Protein AF-A0A831WG70-F1 (afdb_monomer)

Radius of gyration: 24.74 Å; Cα contacts (8 Å, |Δi|>4): 150; chains: 1; bounding box: 64×61×42 Å

pLDDT: mean 85.69, std 18.26, range [44.06, 98.94]

Nearest PDB structures (foldseek):
  8r4l-assembly1_A  TM=9.738E-01  e=6.341E-07  Methylosinus trichosporium OB3b
  5fje-assembly1_A  TM=9.722E-01  e=8.544E-07  Methylosinus trichosporium OB3b
  3lmf-assembly1_A  TM=8.803E-01  e=3.988E-03  Nitrosospira multiformis ATCC 25196
  4zsv-assembly1_A  TM=7.045E-01  e=4.865E-03  Aquifex aeolicus VF5
  4zsz-assembly1_A  TM=6.888E-01  e=3.060E-02  Aquifex aeolicus VF5

Organism: NCBI:txid1076588

Structure (mmCIF, N/CA/C/O backbone):
data_AF-A0A831WG70-F1
#
_entry.id   AF-A0A831WG70-F1
#
loop_
_atom_site.group_PDB
_atom_site.id
_atom_site.type_symbol
_atom_site.label_atom_id
_atom_site.label_alt_id
_atom_site.label_comp_id
_atom_site.label_asym_id
_atom_site.label_entity_id
_atom_site.label_seq_id
_atom_site.pdbx_PDB_ins_code
_atom_site.Cartn_x
_atom_site.Cartn_y
_atom_site.Cartn_z
_atom_site.occupancy
_atom_site.B_iso_or_equiv
_atom_site.auth_seq_id
_atom_site.auth_comp_id
_atom_site.auth_asym_id
_atom_site.auth_atom_id
_atom_site.pdbx_PDB_model_num
ATOM 1 N N . MET A 1 1 ? 23.746 -32.486 16.665 1.00 57.19 1 MET A N 1
ATOM 2 C CA . MET A 1 1 ? 24.907 -31.574 16.756 1.00 57.19 1 MET A CA 1
ATOM 3 C C . MET A 1 1 ? 25.772 -32.032 17.914 1.00 57.19 1 MET A C 1
ATOM 5 O O . MET A 1 1 ? 25.224 -32.317 18.974 1.00 57.19 1 MET A O 1
ATOM 9 N N . SER A 1 2 ? 27.073 -32.225 17.688 1.00 60.16 2 SER A N 1
ATOM 10 C CA . SER A 1 2 ? 27.990 -32.707 18.724 1.00 60.16 2 SER A CA 1
ATOM 11 C C . SER A 1 2 ? 28.321 -31.574 19.697 1.00 60.16 2 SER A C 1
ATOM 13 O O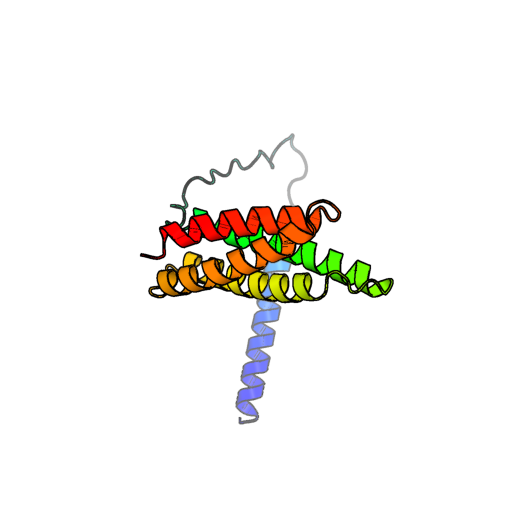 . SER A 1 2 ? 28.354 -30.411 19.301 1.00 60.16 2 SER A O 1
ATOM 15 N N . LYS A 1 3 ? 28.617 -31.892 20.966 1.00 66.00 3 LYS A N 1
ATOM 16 C CA . LYS A 1 3 ? 29.059 -30.902 21.975 1.00 66.00 3 LYS A CA 1
ATOM 17 C C . LYS A 1 3 ? 30.254 -30.063 21.492 1.00 66.00 3 LYS A C 1
ATOM 19 O O . LYS A 1 3 ? 30.408 -28.918 21.904 1.00 66.00 3 LYS A O 1
ATOM 24 N N . ASN A 1 4 ? 31.061 -30.626 20.592 1.00 68.12 4 ASN A N 1
ATOM 25 C CA . ASN A 1 4 ? 32.212 -29.964 19.985 1.00 68.12 4 ASN A CA 1
ATOM 26 C C . ASN A 1 4 ? 31.810 -28.839 19.009 1.00 68.12 4 ASN A C 1
ATOM 28 O O . ASN A 1 4 ? 32.470 -27.805 18.954 1.00 68.12 4 ASN A O 1
ATOM 32 N N . ASP A 1 5 ? 30.694 -29.008 18.295 1.00 65.56 5 ASP A N 1
ATOM 33 C CA . ASP A 1 5 ? 30.205 -28.041 17.303 1.00 65.56 5 ASP A CA 1
ATOM 34 C C . ASP A 1 5 ? 29.606 -26.804 17.986 1.00 65.56 5 ASP A C 1
ATOM 36 O O . ASP A 1 5 ? 29.761 -25.680 17.514 1.00 65.56 5 ASP A O 1
ATOM 40 N N . GLN A 1 6 ? 28.964 -27.003 19.141 1.00 67.12 6 GLN A N 1
ATOM 41 C CA . GLN A 1 6 ? 28.372 -25.923 19.930 1.00 67.12 6 GLN A CA 1
ATOM 42 C C . GLN A 1 6 ? 29.447 -25.030 20.563 1.00 67.12 6 GLN A C 1
ATOM 44 O O . GLN A 1 6 ? 29.367 -23.809 20.478 1.00 67.12 6 GLN A O 1
ATOM 49 N N . SER A 1 7 ? 30.518 -25.637 21.086 1.00 72.81 7 SER A N 1
ATOM 50 C CA . SER A 1 7 ? 31.655 -24.893 21.637 1.00 72.81 7 SER A CA 1
ATOM 51 C C . SER A 1 7 ? 32.375 -24.046 20.582 1.00 72.81 7 SER A C 1
ATOM 53 O O . SER A 1 7 ? 32.846 -22.953 20.898 1.00 72.81 7 SER A O 1
ATOM 55 N N . ALA A 1 8 ? 32.456 -24.522 19.335 1.00 69.19 8 ALA A N 1
ATOM 56 C CA . ALA A 1 8 ? 33.042 -23.766 18.231 1.00 69.19 8 ALA A CA 1
ATOM 57 C C . ALA A 1 8 ? 32.157 -22.578 17.808 1.00 69.19 8 ALA A C 1
ATOM 59 O O . ALA A 1 8 ? 32.669 -21.496 17.505 1.00 69.19 8 ALA A O 1
ATOM 60 N N . LEU A 1 9 ? 30.833 -22.757 17.832 1.00 68.94 9 LEU A N 1
ATOM 61 C CA . LEU A 1 9 ? 29.873 -21.701 17.517 1.00 68.94 9 LEU A CA 1
ATOM 62 C C . LEU A 1 9 ? 29.891 -20.592 18.578 1.00 68.94 9 LEU A C 1
ATOM 64 O O . LEU A 1 9 ? 29.985 -19.414 18.233 1.00 68.94 9 LEU A O 1
ATOM 68 N N . ASP A 1 10 ? 29.902 -20.966 19.859 1.00 74.50 10 ASP A N 1
ATOM 69 C CA . ASP A 1 10 ? 29.954 -20.025 20.983 1.00 74.50 10 ASP A CA 1
ATOM 70 C C . ASP A 1 10 ? 31.262 -19.217 20.982 1.00 74.50 10 ASP A C 1
ATOM 72 O O . ASP A 1 10 ? 31.251 -18.001 21.193 1.00 74.50 10 ASP A O 1
ATOM 76 N N . ALA A 1 11 ? 32.390 -19.858 20.650 1.00 73.44 11 ALA A N 1
ATOM 77 C CA . ALA A 1 11 ? 33.676 -19.181 20.491 1.00 73.44 11 ALA A CA 1
ATOM 78 C C . ALA A 1 11 ? 33.673 -18.186 19.314 1.00 73.44 11 ALA A C 1
ATOM 80 O O . ALA A 1 11 ? 34.232 -17.090 19.417 1.00 73.44 11 ALA A O 1
ATOM 81 N N . SER A 1 12 ? 33.018 -18.533 18.201 1.00 71.50 12 SER A N 1
ATOM 82 C CA . SER A 1 12 ? 32.884 -17.653 17.034 1.00 71.50 12 SER A CA 1
ATOM 83 C C . SER A 1 12 ? 31.993 -16.437 17.326 1.00 71.50 12 SER A C 1
ATOM 85 O O . SER A 1 12 ? 32.361 -15.303 17.014 1.00 71.50 12 SER A O 1
ATOM 87 N N . LEU A 1 13 ? 30.865 -16.641 18.016 1.00 70.19 13 LEU A N 1
ATOM 88 C CA . LEU A 1 13 ? 29.950 -15.573 18.435 1.00 70.19 13 LEU A CA 1
ATOM 89 C C . LEU A 1 13 ? 30.594 -14.629 19.461 1.00 70.19 13 LEU A C 1
ATOM 91 O O . LEU A 1 13 ? 30.460 -13.406 19.350 1.00 70.19 13 LEU A O 1
ATOM 95 N N . ALA A 1 14 ? 31.353 -15.176 20.414 1.00 73.56 14 ALA A N 1
ATOM 96 C CA . ALA A 1 14 ? 32.126 -14.385 21.365 1.00 73.56 14 ALA A CA 1
ATOM 97 C C . ALA A 1 14 ? 33.183 -13.531 20.649 1.00 73.56 14 ALA A C 1
ATOM 99 O O . ALA A 1 14 ? 33.286 -12.333 20.919 1.00 73.56 14 ALA A O 1
ATOM 100 N N . ASN A 1 15 ? 33.910 -14.103 19.682 1.00 73.06 15 ASN A N 1
ATOM 101 C CA . ASN A 1 15 ? 34.892 -13.373 18.879 1.00 73.06 15 ASN A CA 1
ATOM 102 C C . ASN A 1 15 ? 34.254 -12.265 18.032 1.00 73.06 15 ASN A C 1
ATOM 104 O O . ASN A 1 15 ? 34.795 -11.160 17.973 1.00 73.06 15 ASN A O 1
ATOM 108 N N . LEU A 1 16 ? 33.083 -12.509 17.434 1.00 70.44 16 LEU A N 1
ATOM 109 C CA . LEU A 1 16 ? 32.342 -11.483 16.696 1.00 70.44 16 LEU A CA 1
ATOM 110 C C . LEU A 1 16 ? 31.925 -10.318 17.607 1.00 70.44 16 LEU A C 1
ATOM 112 O O . LEU A 1 16 ? 32.074 -9.154 17.232 1.00 70.44 16 LEU A O 1
ATOM 116 N N . SER A 1 17 ? 31.437 -10.624 18.812 1.00 70.38 17 SER A N 1
ATOM 117 C CA . SER A 1 17 ? 31.039 -9.634 19.820 1.00 70.38 17 SER A CA 1
ATOM 118 C C . SER A 1 17 ? 32.234 -8.817 20.328 1.00 70.38 17 SER A C 1
ATOM 120 O O . SER A 1 17 ? 32.188 -7.586 20.350 1.00 70.38 17 SER A O 1
ATOM 122 N N . LEU A 1 18 ? 33.349 -9.483 20.645 1.00 69.75 18 LEU A N 1
ATOM 123 C CA . LEU A 1 18 ? 34.608 -8.850 21.052 1.00 69.75 18 LEU A CA 1
ATOM 124 C C . LEU A 1 18 ? 35.192 -7.967 19.943 1.00 69.75 18 LEU A C 1
ATOM 126 O O . LEU A 1 18 ? 35.660 -6.867 20.229 1.00 69.75 18 LEU A O 1
ATOM 130 N N . SER A 1 19 ? 35.134 -8.413 18.686 1.00 72.44 19 SER A N 1
ATOM 131 C CA . SER A 1 19 ? 35.627 -7.655 17.532 1.00 72.44 19 SER A CA 1
ATOM 132 C C . SER A 1 19 ? 34.776 -6.407 17.273 1.00 72.44 19 SER A C 1
ATOM 134 O O . SER A 1 19 ? 35.313 -5.305 17.174 1.00 72.44 19 SER A O 1
ATOM 136 N N . ARG A 1 20 ? 33.439 -6.526 17.306 1.00 74.31 20 ARG A N 1
ATOM 137 C CA . ARG A 1 20 ? 32.520 -5.374 17.214 1.00 74.31 20 ARG A CA 1
ATOM 138 C C . ARG A 1 20 ? 32.732 -4.379 18.354 1.00 74.31 20 ARG A C 1
ATOM 140 O O . ARG A 1 20 ? 32.802 -3.179 18.113 1.00 74.31 20 ARG A O 1
ATOM 147 N N . ARG A 1 21 ? 32.895 -4.863 19.589 1.00 71.19 21 ARG A N 1
ATOM 148 C CA . ARG A 1 21 ? 33.154 -4.012 20.759 1.00 71.19 21 ARG A CA 1
ATOM 149 C C . ARG A 1 21 ? 34.507 -3.305 20.660 1.00 71.19 21 ARG A C 1
ATOM 151 O O . ARG A 1 21 ? 34.587 -2.139 21.018 1.00 71.19 21 ARG A O 1
ATOM 158 N N . LYS A 1 22 ? 35.543 -3.964 20.127 1.00 63.22 22 LYS A N 1
ATOM 159 C CA . LYS A 1 22 ? 36.854 -3.349 19.851 1.00 63.22 22 LYS A CA 1
ATOM 160 C C . LYS A 1 22 ? 36.789 -2.289 18.754 1.00 63.22 22 LYS A C 1
ATOM 162 O O . LYS A 1 22 ? 37.444 -1.268 18.897 1.00 63.22 22 LYS A O 1
ATOM 167 N N . VAL A 1 23 ? 35.986 -2.488 17.709 1.00 68.06 23 VAL A N 1
ATOM 168 C CA . VAL A 1 23 ? 35.757 -1.465 16.672 1.00 68.06 23 VAL A CA 1
ATOM 169 C C . VAL A 1 23 ? 35.017 -0.256 17.256 1.00 68.06 23 VAL A C 1
ATOM 171 O O . VAL A 1 23 ? 35.436 0.876 17.038 1.00 68.06 23 VAL A O 1
ATOM 174 N N . LEU A 1 24 ? 33.979 -0.481 18.069 1.00 65.12 24 LEU A N 1
ATOM 175 C CA . LEU A 1 24 ? 33.223 0.597 18.722 1.00 65.12 24 LEU A CA 1
ATOM 176 C C . LEU A 1 24 ? 34.048 1.353 19.776 1.00 65.12 24 LEU A C 1
ATOM 178 O O . LEU A 1 24 ? 33.947 2.571 19.878 1.00 65.12 24 LEU A O 1
ATOM 182 N N . LEU A 1 25 ? 34.894 0.654 20.535 1.00 59.69 25 LEU A N 1
ATOM 183 C CA . LEU A 1 25 ? 35.813 1.272 21.497 1.00 59.69 25 LEU A CA 1
ATOM 184 C C . LEU A 1 25 ? 37.013 1.941 20.803 1.00 59.69 25 LEU A C 1
ATOM 186 O O . LEU A 1 25 ? 37.503 2.959 21.281 1.00 59.69 25 LEU A O 1
ATOM 190 N N . GLY A 1 26 ? 37.464 1.412 19.662 1.00 57.00 26 GLY A N 1
ATOM 191 C CA . GLY A 1 26 ? 38.528 1.994 18.840 1.00 57.00 26 GLY A CA 1
ATOM 192 C C . GLY A 1 26 ? 38.100 3.279 18.129 1.00 57.00 26 GLY A C 1
ATOM 193 O O . GLY A 1 26 ? 38.899 4.204 18.019 1.00 57.00 26 GLY A O 1
ATOM 194 N N . ALA A 1 27 ? 36.825 3.391 17.740 1.00 53.44 27 ALA A N 1
ATOM 195 C CA . ALA A 1 27 ? 36.252 4.620 17.186 1.00 53.44 27 ALA A CA 1
ATOM 196 C C . ALA A 1 27 ? 36.189 5.778 18.206 1.00 53.44 27 ALA A C 1
ATOM 198 O O . ALA A 1 27 ? 36.144 6.939 17.809 1.00 53.44 27 ALA A O 1
ATOM 199 N N . ALA A 1 28 ? 36.247 5.489 19.512 1.00 50.88 28 ALA A N 1
ATOM 200 C CA . ALA A 1 28 ? 36.291 6.504 20.567 1.00 50.88 28 ALA A CA 1
ATOM 201 C C . ALA A 1 28 ? 37.722 6.971 20.923 1.00 50.88 28 ALA A C 1
ATOM 203 O O . ALA A 1 28 ? 37.887 7.983 21.600 1.00 50.88 28 ALA A O 1
ATOM 204 N N . ALA A 1 29 ? 38.767 6.269 20.468 1.00 51.16 29 ALA A N 1
ATOM 205 C CA . ALA A 1 29 ? 40.149 6.492 20.907 1.00 51.16 29 ALA A CA 1
ATOM 206 C C . ALA A 1 29 ? 40.971 7.459 20.026 1.00 51.16 29 ALA A C 1
ATOM 208 O O . ALA A 1 29 ? 42.173 7.596 20.239 1.00 51.16 29 ALA A O 1
ATOM 209 N N . VAL A 1 30 ? 40.352 8.163 19.069 1.00 52.81 30 VAL A N 1
ATOM 210 C CA . VAL A 1 30 ? 41.035 9.170 18.219 1.00 52.81 30 VAL A CA 1
ATOM 211 C C . VAL A 1 30 ? 40.852 10.610 18.744 1.00 52.81 30 VAL A C 1
ATOM 213 O O . VAL A 1 30 ? 41.288 11.569 18.121 1.00 52.81 30 VAL A O 1
ATOM 216 N N . ALA A 1 31 ? 40.247 10.800 19.921 1.00 53.28 31 ALA A N 1
ATOM 217 C CA . ALA A 1 31 ? 39.869 12.127 20.427 1.00 53.28 31 ALA A CA 1
ATOM 218 C C . ALA A 1 31 ? 40.754 12.682 21.566 1.00 53.28 31 ALA A C 1
ATOM 220 O O . ALA A 1 31 ? 40.278 13.500 22.349 1.00 53.28 31 ALA A O 1
ATOM 221 N N . ALA A 1 32 ? 42.019 12.257 21.705 1.00 52.16 32 ALA A N 1
ATOM 222 C CA . ALA A 1 32 ? 42.818 12.604 22.893 1.00 52.16 32 ALA A CA 1
ATOM 223 C C . ALA A 1 32 ? 44.251 13.123 22.654 1.00 52.16 32 ALA A C 1
ATOM 225 O O . ALA A 1 32 ? 45.063 13.051 23.571 1.00 52.16 32 ALA A O 1
ATOM 226 N N . THR A 1 33 ? 44.571 13.715 21.495 1.00 55.69 33 THR A N 1
ATOM 227 C CA . THR A 1 33 ? 45.786 14.552 21.349 1.00 55.69 33 THR A CA 1
ATOM 228 C C . THR A 1 33 ? 45.584 15.704 20.357 1.00 55.69 33 THR A C 1
ATOM 230 O O . THR A 1 33 ? 45.873 15.554 19.174 1.00 55.69 33 THR A O 1
ATOM 233 N N . ALA A 1 34 ? 45.123 16.862 20.837 1.00 48.06 34 ALA A N 1
ATOM 234 C CA . ALA A 1 34 ? 45.396 18.171 20.226 1.00 48.06 34 ALA A CA 1
ATOM 235 C C . ALA A 1 34 ? 45.045 19.292 21.221 1.00 48.06 34 ALA A C 1
ATOM 237 O O . ALA A 1 34 ? 43.970 19.885 21.183 1.00 48.06 34 ALA A O 1
ATOM 238 N N . THR A 1 35 ? 45.952 19.568 22.156 1.00 49.44 35 THR A N 1
ATOM 239 C CA . THR A 1 35 ? 45.923 20.807 22.938 1.00 49.44 35 THR A CA 1
ATOM 240 C C . THR A 1 35 ? 46.635 21.915 22.162 1.00 49.44 35 THR A C 1
ATOM 242 O O . THR A 1 35 ? 47.804 21.756 21.820 1.00 49.44 35 THR A O 1
ATOM 245 N N . ALA A 1 36 ? 45.927 23.039 21.995 1.00 45.94 36 ALA A N 1
ATOM 246 C CA . ALA A 1 36 ? 46.376 24.374 21.575 1.00 45.94 36 ALA A CA 1
ATOM 247 C C . ALA A 1 36 ? 46.604 24.629 20.066 1.00 45.94 36 ALA A C 1
ATOM 249 O O . ALA A 1 36 ? 47.656 24.328 19.513 1.00 45.94 36 ALA A O 1
ATOM 250 N N . GLY A 1 37 ? 45.635 25.308 19.434 1.00 47.59 37 GLY A N 1
ATOM 251 C CA . GLY A 1 37 ? 45.791 25.951 18.121 1.00 47.59 37 GLY A CA 1
ATOM 252 C C . GLY A 1 37 ? 44.472 26.104 17.359 1.00 47.59 37 GLY A C 1
ATOM 253 O O . GLY A 1 37 ? 44.026 25.164 16.723 1.00 47.59 37 GLY A O 1
ATOM 254 N N . THR A 1 38 ? 43.842 27.277 17.483 1.00 44.06 38 THR A N 1
ATOM 255 C CA . THR A 1 38 ? 42.847 27.901 16.578 1.00 44.06 38 THR A CA 1
ATOM 256 C C . THR A 1 38 ? 42.047 27.013 15.605 1.00 44.06 38 THR A C 1
ATOM 258 O O . THR A 1 38 ? 42.568 26.604 14.578 1.00 44.06 38 THR A O 1
ATOM 261 N N . GLY A 1 39 ? 40.737 26.894 15.863 1.00 48.97 39 GLY A N 1
ATOM 262 C CA . GLY A 1 39 ? 39.674 26.977 14.848 1.00 48.97 39 GLY A CA 1
ATOM 263 C C . GLY A 1 39 ? 39.635 25.935 13.719 1.00 48.97 39 GLY A C 1
ATOM 264 O O . GLY A 1 39 ? 40.444 25.953 12.803 1.00 48.97 39 GLY A O 1
ATOM 265 N N . SER A 1 40 ? 38.558 25.144 13.707 1.00 50.91 40 SER A N 1
ATOM 266 C CA . SER A 1 40 ? 38.010 24.504 12.497 1.00 50.91 40 SER A CA 1
ATOM 267 C C . SER A 1 40 ? 38.786 23.318 11.899 1.00 50.91 40 SER A C 1
ATOM 269 O O . SER A 1 40 ? 38.959 23.241 10.689 1.00 50.91 40 SER A O 1
ATOM 271 N N . ALA A 1 41 ? 39.161 22.321 12.708 1.00 50.03 41 ALA A N 1
ATOM 272 C CA . ALA A 1 41 ? 39.517 20.988 12.185 1.00 50.03 41 ALA A CA 1
ATOM 273 C C . ALA A 1 41 ? 38.285 20.102 11.874 1.00 50.03 41 ALA A C 1
ATOM 275 O O . ALA A 1 41 ? 38.419 19.062 11.239 1.00 50.03 41 ALA A O 1
ATOM 276 N N . PHE A 1 42 ? 37.079 20.544 12.253 1.00 49.38 42 PHE A N 1
ATOM 277 C CA . PHE A 1 42 ? 35.809 20.067 11.689 1.00 49.38 42 PHE A CA 1
ATOM 278 C C . PHE A 1 42 ? 35.317 21.069 10.637 1.00 49.38 42 PHE A C 1
ATOM 280 O O . PHE A 1 42 ? 34.196 21.570 10.712 1.00 49.38 42 PHE A O 1
ATOM 287 N N . ALA A 1 43 ? 36.184 21.449 9.696 1.00 51.94 43 ALA A N 1
ATOM 288 C CA . ALA A 1 43 ? 35.698 22.060 8.468 1.00 51.94 43 ALA A CA 1
ATOM 289 C C . ALA A 1 43 ? 34.720 21.065 7.830 1.00 51.94 43 ALA A C 1
ATOM 291 O O . ALA A 1 43 ? 35.033 19.877 7.728 1.00 51.94 43 ALA A O 1
ATOM 292 N N . ALA A 1 44 ? 33.521 21.546 7.507 1.00 60.97 44 ALA A N 1
ATOM 293 C CA . ALA A 1 44 ? 32.443 20.772 6.917 1.00 60.97 44 ALA A CA 1
ATOM 294 C C . ALA A 1 44 ? 32.988 19.838 5.830 1.00 60.97 44 ALA A C 1
ATOM 296 O O . ALA A 1 44 ? 33.520 20.292 4.818 1.00 60.97 44 ALA A O 1
ATOM 297 N N . MET A 1 45 ? 32.877 18.530 6.064 1.00 57.41 45 MET A N 1
ATOM 298 C CA . MET A 1 45 ? 33.018 17.546 5.004 1.00 57.41 45 MET A CA 1
ATOM 299 C C . MET A 1 45 ? 31.823 17.757 4.078 1.00 57.41 45 MET A C 1
ATOM 301 O O . MET A 1 45 ? 30.734 17.260 4.353 1.00 57.41 45 MET A O 1
ATOM 305 N N . ASP A 1 46 ? 32.010 18.561 3.037 1.00 54.94 46 ASP A N 1
ATOM 306 C CA . ASP A 1 46 ? 31.118 18.611 1.885 1.00 54.94 46 ASP A CA 1
ATOM 307 C C . ASP A 1 46 ? 31.237 17.249 1.193 1.00 54.94 46 ASP A C 1
ATOM 309 O O . ASP A 1 46 ? 32.259 16.922 0.588 1.00 54.94 46 ASP A O 1
ATOM 313 N N . HIS A 1 47 ? 30.260 16.380 1.437 1.00 66.50 47 HIS A N 1
ATOM 314 C CA . HIS A 1 47 ? 30.199 15.072 0.807 1.00 66.50 47 HIS A CA 1
ATOM 315 C C . HIS A 1 47 ? 29.206 15.166 -0.342 1.00 66.50 47 HIS A C 1
ATOM 317 O O . HIS A 1 47 ? 27.992 15.191 -0.156 1.00 66.50 47 HIS A O 1
ATOM 323 N N . ASP A 1 48 ? 29.772 15.243 -1.541 1.00 55.91 48 ASP A N 1
ATOM 324 C CA . ASP A 1 48 ? 29.066 15.133 -2.805 1.00 55.91 48 ASP A CA 1
ATOM 325 C C . ASP A 1 48 ? 28.310 13.790 -2.859 1.00 55.91 48 ASP A C 1
ATOM 327 O O . ASP A 1 48 ? 28.903 12.710 -2.852 1.00 55.91 48 ASP A O 1
ATOM 331 N N . HIS A 1 49 ? 26.977 13.848 -2.864 1.00 66.12 49 HIS A N 1
ATOM 332 C CA . HIS A 1 49 ? 26.092 12.674 -2.886 1.00 66.12 49 HIS A CA 1
ATOM 333 C C . HIS A 1 49 ? 25.807 12.158 -4.310 1.00 66.12 49 HIS A C 1
ATOM 335 O O . HIS A 1 49 ? 24.822 11.457 -4.552 1.00 66.12 49 HIS A O 1
ATOM 341 N N . SER A 1 50 ? 26.651 12.495 -5.280 1.00 63.88 50 SER A N 1
ATOM 342 C CA . SER A 1 50 ? 26.254 12.516 -6.687 1.00 63.88 50 SER A CA 1
ATOM 343 C C . SER A 1 50 ? 26.572 11.247 -7.482 1.00 63.88 50 SER A C 1
ATOM 345 O O . SER A 1 50 ? 26.875 11.366 -8.659 1.00 63.88 50 SER A O 1
ATOM 347 N N . HIS A 1 51 ? 26.492 10.025 -6.931 1.00 54.81 51 HIS A N 1
ATOM 348 C CA . HIS A 1 51 ? 26.807 8.811 -7.724 1.00 54.81 51 HIS A CA 1
ATOM 349 C C . HIS A 1 51 ? 25.964 7.553 -7.442 1.00 54.81 51 HIS A C 1
ATOM 351 O O . HIS A 1 51 ? 26.468 6.431 -7.506 1.00 54.81 51 HIS A O 1
ATOM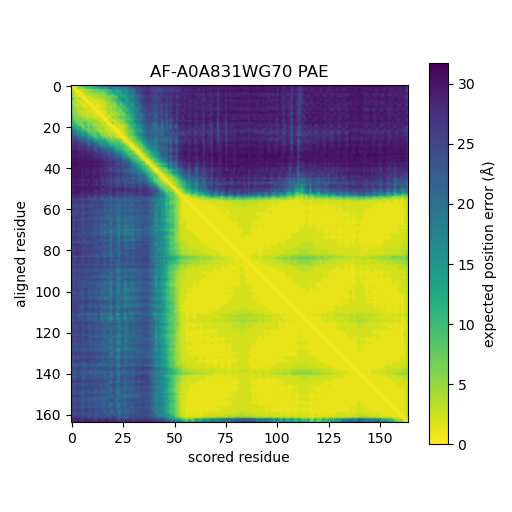 357 N N . HIS A 1 52 ? 24.653 7.696 -7.243 1.00 60.44 52 HIS A N 1
ATOM 358 C CA . HIS A 1 52 ? 23.736 6.569 -7.438 1.00 60.44 52 HIS A CA 1
ATOM 359 C C . HIS A 1 52 ? 22.872 6.825 -8.670 1.00 60.44 52 HIS A C 1
ATOM 361 O O . HIS A 1 52 ? 22.024 7.715 -8.666 1.00 60.44 52 HIS A O 1
ATOM 367 N N . SER A 1 53 ? 23.076 6.043 -9.737 1.00 66.19 53 SER A N 1
ATOM 368 C CA . SER A 1 53 ? 22.062 5.926 -10.786 1.00 66.19 53 SER A CA 1
ATOM 369 C C . SER A 1 53 ? 20.786 5.427 -10.106 1.00 66.19 53 SER A C 1
ATOM 371 O O . SER A 1 53 ? 20.762 4.291 -9.626 1.00 66.19 53 SER A O 1
ATOM 373 N N . GLY A 1 54 ? 19.775 6.289 -9.978 1.00 73.81 54 GLY A N 1
ATOM 374 C CA . GLY A 1 54 ? 18.520 5.950 -9.307 1.00 73.81 54 GLY A CA 1
ATOM 375 C C . GLY A 1 54 ? 17.903 4.674 -9.881 1.00 73.81 54 GLY A C 1
ATOM 376 O O . GLY A 1 54 ? 18.093 4.356 -11.059 1.00 73.81 54 GLY A O 1
ATOM 377 N N . ASN A 1 55 ? 17.178 3.919 -9.052 1.00 87.94 55 ASN A N 1
ATOM 378 C CA . ASN A 1 55 ? 16.477 2.728 -9.520 1.00 87.94 55 ASN A CA 1
ATOM 379 C C . ASN A 1 55 ? 15.503 3.130 -10.650 1.00 87.94 55 ASN A C 1
ATOM 381 O O . ASN A 1 55 ? 14.755 4.095 -10.513 1.00 87.94 55 ASN A O 1
ATOM 385 N N . LYS A 1 56 ? 15.470 2.393 -11.770 1.00 93.56 56 LYS A N 1
ATOM 386 C CA . LYS A 1 56 ? 14.545 2.675 -12.891 1.00 93.56 56 LYS A CA 1
ATOM 387 C C . LYS A 1 56 ? 13.058 2.631 -12.493 1.00 93.56 56 LYS A C 1
ATOM 389 O O . LYS A 1 56 ? 12.211 3.132 -13.224 1.00 93.56 56 LYS A O 1
ATOM 394 N N . HIS A 1 57 ? 12.747 2.045 -11.340 1.00 97.19 57 HIS A N 1
ATOM 395 C CA . HIS A 1 57 ? 11.425 1.948 -10.733 1.00 97.19 57 HIS A CA 1
ATOM 396 C C . HIS A 1 57 ? 11.233 2.911 -9.548 1.00 97.19 57 HIS A C 1
ATOM 398 O O . HIS A 1 57 ? 10.294 2.735 -8.777 1.00 97.19 57 HIS A O 1
ATOM 404 N N . GLN A 1 58 ? 12.079 3.939 -9.392 1.00 97.12 58 GLN A N 1
ATOM 405 C CA . GLN A 1 58 ? 12.033 4.842 -8.233 1.00 97.12 58 GLN A CA 1
ATOM 406 C C . GLN A 1 58 ? 10.644 5.455 -8.003 1.00 97.12 58 GLN A C 1
ATOM 408 O O . GLN A 1 58 ? 10.170 5.468 -6.876 1.00 97.12 58 GLN A O 1
ATOM 413 N N . ALA A 1 59 ? 9.943 5.857 -9.068 1.00 97.88 59 ALA A N 1
ATOM 414 C CA . ALA A 1 59 ? 8.610 6.449 -8.948 1.00 97.88 59 ALA A CA 1
ATOM 415 C C . ALA A 1 59 ? 7.584 5.513 -8.278 1.00 97.88 59 ALA A C 1
ATOM 417 O O . ALA A 1 59 ? 6.834 5.949 -7.408 1.00 97.88 59 ALA A O 1
ATOM 418 N N . VAL A 1 60 ? 7.565 4.220 -8.636 1.00 98.44 60 VAL A N 1
ATOM 419 C CA . VAL A 1 60 ? 6.652 3.260 -7.991 1.00 98.44 60 VAL A CA 1
ATOM 420 C C . VAL A 1 60 ? 7.107 2.913 -6.574 1.00 98.44 60 VAL A C 1
ATOM 422 O O . VAL A 1 60 ? 6.265 2.675 -5.715 1.00 98.44 60 VAL A O 1
ATOM 425 N N . ILE A 1 61 ? 8.420 2.915 -6.311 1.00 98.69 61 ILE A N 1
ATOM 426 C CA . ILE A 1 61 ? 8.972 2.692 -4.969 1.00 98.69 61 ILE A CA 1
ATOM 427 C C . ILE A 1 61 ? 8.504 3.811 -4.039 1.00 98.69 61 ILE A C 1
ATOM 429 O O . ILE A 1 61 ? 7.948 3.526 -2.981 1.00 98.69 61 ILE A O 1
ATOM 433 N N . ASP A 1 62 ? 8.664 5.064 -4.460 1.00 98.62 62 ASP A N 1
ATOM 434 C CA . ASP A 1 62 ? 8.290 6.237 -3.672 1.00 98.62 62 ASP A CA 1
ATOM 435 C C . ASP A 1 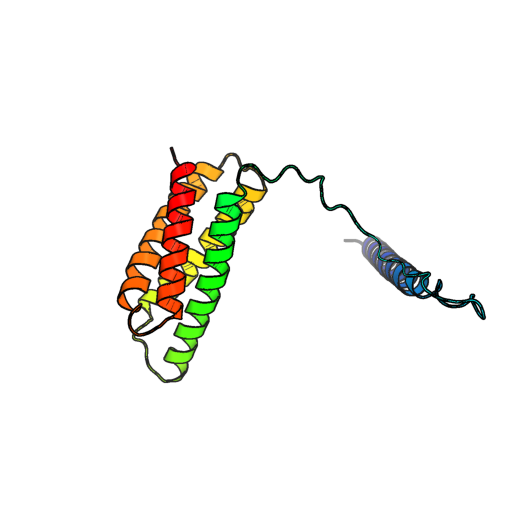62 ? 6.778 6.272 -3.414 1.00 98.62 62 ASP A C 1
ATOM 437 O O . ASP A 1 62 ? 6.352 6.421 -2.268 1.00 98.62 62 ASP A O 1
ATOM 441 N N . ALA A 1 63 ? 5.962 6.045 -4.449 1.00 98.81 63 ALA A N 1
ATOM 442 C CA . ALA A 1 63 ? 4.506 6.020 -4.314 1.00 98.81 63 ALA A CA 1
ATOM 443 C C . ALA A 1 63 ? 4.017 4.876 -3.407 1.00 98.81 63 ALA A C 1
ATOM 445 O O . ALA A 1 63 ? 3.123 5.069 -2.582 1.00 98.81 63 ALA A O 1
ATOM 446 N N . ALA A 1 64 ? 4.613 3.685 -3.519 1.00 98.88 64 ALA A N 1
ATOM 447 C CA . ALA A 1 64 ? 4.262 2.551 -2.673 1.00 98.88 64 ALA A CA 1
ATOM 448 C C . ALA A 1 64 ? 4.651 2.794 -1.206 1.00 98.88 64 ALA A C 1
ATOM 450 O O . ALA A 1 64 ? 3.861 2.506 -0.309 1.00 98.88 64 ALA A O 1
ATOM 451 N N . LEU A 1 65 ? 5.835 3.358 -0.947 1.00 98.88 65 LEU A N 1
ATOM 452 C CA . LEU A 1 65 ? 6.294 3.664 0.411 1.00 98.88 65 LEU A CA 1
ATOM 453 C C . LEU A 1 65 ? 5.503 4.806 1.061 1.00 98.88 65 LEU A C 1
ATOM 455 O O . LEU A 1 65 ? 5.197 4.717 2.253 1.00 98.88 65 LEU A O 1
ATOM 459 N N . ASP A 1 66 ? 5.117 5.842 0.309 1.00 98.94 66 ASP A N 1
ATOM 460 C CA . ASP A 1 66 ? 4.191 6.849 0.841 1.00 98.94 66 ASP A CA 1
ATOM 461 C C . ASP A 1 66 ? 2.827 6.218 1.149 1.00 98.94 66 ASP A C 1
ATOM 463 O O . ASP A 1 66 ? 2.285 6.419 2.237 1.00 98.94 66 ASP A O 1
ATOM 467 N N . CYS A 1 67 ? 2.320 5.349 0.268 1.00 98.88 67 CYS A N 1
ATOM 468 C CA . CYS A 1 67 ? 1.077 4.624 0.515 1.00 98.88 67 CYS A CA 1
ATOM 469 C C . CYS A 1 67 ? 1.135 3.773 1.796 1.00 98.88 67 CYS A C 1
ATOM 471 O O . CYS A 1 67 ? 0.203 3.838 2.600 1.00 98.88 67 CYS A O 1
ATOM 473 N N . VAL A 1 68 ? 2.241 3.067 2.063 1.00 98.94 68 VAL A N 1
ATOM 474 C CA . VAL A 1 68 ? 2.467 2.344 3.334 1.00 98.94 68 VAL A CA 1
ATOM 475 C C . VAL A 1 68 ? 2.395 3.295 4.529 1.00 98.94 68 VAL A C 1
ATOM 477 O O . VAL A 1 68 ? 1.626 3.061 5.461 1.00 98.94 68 VAL A O 1
ATOM 480 N N . LYS A 1 69 ? 3.128 4.412 4.487 1.00 98.88 69 LYS A N 1
ATOM 481 C CA . LYS A 1 69 ? 3.147 5.405 5.573 1.00 98.88 69 LYS A CA 1
ATOM 482 C C . LYS A 1 69 ? 1.750 5.961 5.876 1.00 98.88 69 LYS A C 1
ATOM 484 O O . LYS A 1 69 ? 1.369 6.114 7.041 1.00 98.88 69 LYS A O 1
ATOM 489 N N . LYS A 1 70 ? 0.972 6.283 4.838 1.00 98.94 70 LYS A N 1
ATOM 490 C CA . LYS A 1 70 ? -0.405 6.780 4.995 1.00 98.94 70 LYS A CA 1
ATOM 491 C C . LYS A 1 70 ? -1.363 5.687 5.464 1.00 98.94 70 LYS A C 1
ATOM 493 O O . LYS A 1 70 ? -2.240 5.983 6.271 1.00 98.94 70 LYS A O 1
ATOM 498 N N . SER A 1 71 ? -1.165 4.446 5.022 1.00 98.88 71 SER A N 1
ATOM 499 C CA . SER A 1 71 ? -1.943 3.286 5.470 1.00 98.88 71 SER A CA 1
ATOM 500 C C . SER A 1 71 ? -1.773 3.057 6.971 1.00 98.88 71 SER A C 1
ATOM 502 O O . SER A 1 71 ? -2.766 3.019 7.688 1.00 98.88 71 SER A O 1
ATOM 504 N N . GLN A 1 72 ? -0.537 3.060 7.478 1.00 98.88 72 GLN A N 1
ATOM 505 C CA . GLN A 1 72 ? -0.246 2.945 8.916 1.00 98.88 72 GLN A CA 1
ATOM 506 C C . GLN A 1 72 ? -0.918 4.049 9.741 1.00 98.88 72 GLN A C 1
ATOM 508 O O . GLN A 1 72 ? -1.495 3.790 10.795 1.00 98.88 72 GLN A O 1
ATOM 513 N N . THR A 1 73 ? -0.902 5.285 9.231 1.00 98.81 73 THR A N 1
ATOM 514 C CA . THR A 1 73 ? -1.595 6.416 9.873 1.00 98.81 73 THR A CA 1
ATOM 515 C C . THR A 1 73 ? -3.116 6.216 9.881 1.00 98.81 73 THR A C 1
ATOM 517 O O . THR A 1 73 ? -3.780 6.522 10.868 1.00 98.81 73 THR A O 1
ATOM 520 N N . CYS A 1 74 ? -3.683 5.695 8.790 1.00 98.81 74 CYS A N 1
ATOM 521 C CA . CYS A 1 74 ? -5.112 5.411 8.689 1.00 98.81 74 CYS A CA 1
ATOM 522 C C . CYS A 1 74 ? -5.538 4.251 9.600 1.00 98.81 74 CYS A C 1
ATOM 524 O O . CYS A 1 74 ? -6.590 4.341 10.229 1.00 98.81 74 CYS A O 1
ATOM 526 N N . ILE A 1 75 ? -4.720 3.203 9.729 1.00 98.88 75 ILE A N 1
ATOM 527 C CA . ILE A 1 75 ? -4.964 2.081 10.645 1.00 98.88 75 ILE A CA 1
ATOM 528 C C . ILE A 1 75 ? -5.015 2.567 12.090 1.00 98.88 75 ILE A C 1
ATOM 530 O O . ILE A 1 75 ? -5.997 2.290 12.775 1.00 98.88 75 ILE A O 1
ATOM 534 N N . GLU A 1 76 ? -4.016 3.335 12.538 1.00 98.69 76 GLU A N 1
ATOM 535 C CA . GLU A 1 76 ? -3.997 3.867 13.907 1.00 98.69 76 GLU A CA 1
ATOM 536 C C . GLU A 1 76 ? -5.240 4.721 14.187 1.00 98.69 76 GLU A C 1
ATOM 538 O O . GLU A 1 76 ? -5.902 4.548 15.208 1.00 98.69 76 GLU A O 1
ATOM 543 N N . HIS A 1 77 ? -5.632 5.575 13.235 1.00 98.50 77 HIS A N 1
ATOM 544 C CA . HIS A 1 77 ? -6.864 6.361 13.335 1.00 98.50 77 HIS A CA 1
ATOM 545 C C . HIS A 1 77 ? -8.120 5.483 13.489 1.00 98.50 77 HIS A C 1
ATOM 547 O O . HIS A 1 77 ? -8.986 5.781 14.313 1.00 98.50 77 HIS A O 1
ATOM 553 N N . CYS A 1 78 ? -8.225 4.386 12.731 1.00 98.12 78 CYS A N 1
ATOM 554 C CA . CYS A 1 78 ? -9.340 3.443 12.863 1.00 98.12 78 CYS A CA 1
ATOM 555 C C . CYS A 1 78 ? -9.346 2.764 14.240 1.00 98.12 78 CYS A C 1
ATOM 557 O O . CYS A 1 78 ? -10.393 2.660 14.877 1.00 98.12 78 CYS A O 1
ATOM 559 N N . VAL A 1 79 ? -8.175 2.343 14.722 1.00 98.44 79 VAL A N 1
ATOM 560 C CA . VAL A 1 79 ? -8.019 1.692 16.028 1.00 98.44 79 VAL A CA 1
ATOM 561 C C . VAL A 1 79 ? -8.395 2.633 17.177 1.00 98.44 79 VAL A C 1
ATOM 563 O O . VAL A 1 79 ? -9.056 2.196 18.121 1.00 98.44 79 VAL A O 1
ATOM 566 N N . GLU A 1 80 ? -8.052 3.920 17.099 1.00 98.38 80 GLU A N 1
ATOM 567 C CA . GLU A 1 80 ? -8.466 4.920 18.093 1.00 98.38 80 GLU A CA 1
ATOM 568 C C . GLU A 1 80 ? -9.991 5.077 18.173 1.00 98.38 80 GLU A C 1
ATOM 570 O O . GLU A 1 80 ? -10.553 5.124 19.270 1.00 98.38 80 GLU A O 1
ATOM 575 N N . LEU A 1 81 ? -10.693 5.070 17.035 1.00 97.50 81 LEU A N 1
ATOM 576 C CA . LEU A 1 81 ? -12.161 5.082 17.020 1.00 97.50 81 LEU A CA 1
ATOM 577 C C . LEU A 1 81 ? -12.744 3.823 17.676 1.00 97.50 81 LEU A C 1
ATOM 579 O O . LEU A 1 81 ? -13.639 3.930 18.522 1.00 97.50 81 LEU A O 1
ATOM 583 N N . PHE A 1 82 ? -12.175 2.645 17.397 1.00 98.06 82 PHE A N 1
ATOM 584 C CA . PHE A 1 82 ? -12.618 1.390 18.016 1.00 98.06 82 PHE A CA 1
ATOM 585 C C . PHE A 1 82 ? -12.475 1.392 19.541 1.00 98.06 82 PHE A C 1
ATOM 587 O O . PHE A 1 82 ? -13.353 0.867 20.228 1.00 98.06 82 PHE A O 1
ATOM 594 N N . LYS A 1 83 ? -11.435 2.030 20.098 1.00 98.00 83 LYS A N 1
ATOM 595 C CA . LYS A 1 83 ? -11.255 2.171 21.560 1.00 98.00 83 LYS A CA 1
ATOM 596 C C . LYS A 1 83 ? -12.397 2.944 22.231 1.00 98.00 83 LYS A C 1
ATOM 598 O O . LYS A 1 83 ? -12.622 2.775 23.427 1.00 98.00 83 LYS A O 1
ATOM 603 N N . THR A 1 84 ? -13.136 3.752 21.470 1.00 96.94 84 THR A N 1
ATOM 604 C CA . THR A 1 84 ? -14.321 4.491 21.943 1.00 96.94 84 THR A CA 1
ATOM 605 C C . THR A 1 84 ? -15.649 3.793 21.622 1.00 96.94 84 THR A C 1
ATOM 607 O O . THR A 1 84 ? -16.711 4.294 21.986 1.00 96.94 84 THR A O 1
ATOM 610 N N . GLY A 1 85 ? -15.599 2.620 20.981 1.00 97.31 85 GLY A N 1
ATOM 611 C CA . GLY A 1 85 ? -16.766 1.828 20.585 1.00 97.31 85 GLY A CA 1
ATOM 612 C C . GLY A 1 85 ? -17.350 2.174 19.210 1.00 97.31 85 GLY A C 1
ATOM 613 O O . GLY A 1 85 ? -18.357 1.583 18.824 1.00 97.31 85 GLY A O 1
ATOM 614 N N . ASP A 1 86 ? -16.739 3.091 18.455 1.00 96.94 86 ASP A N 1
ATOM 615 C CA . ASP A 1 86 ? -17.172 3.430 17.097 1.00 96.94 86 ASP A CA 1
ATOM 616 C C . ASP A 1 86 ? -16.571 2.460 16.073 1.00 96.94 86 ASP A C 1
ATOM 618 O O . ASP A 1 86 ? -15.416 2.590 15.682 1.00 96.94 86 ASP A O 1
ATOM 622 N N . THR A 1 87 ? -17.368 1.497 15.606 1.00 97.38 87 THR A N 1
ATOM 623 C CA . THR A 1 87 ? -16.957 0.497 14.606 1.00 97.38 87 THR A CA 1
ATOM 624 C C . THR A 1 87 ? -17.253 0.909 13.160 1.00 97.38 87 THR A C 1
ATOM 626 O O . THR A 1 87 ? -17.232 0.062 12.266 1.00 97.38 87 THR A O 1
ATOM 629 N N . SER A 1 88 ? -17.555 2.183 12.893 1.00 97.50 88 SER A N 1
ATOM 630 C CA . SER A 1 88 ? -17.944 2.659 11.555 1.00 97.50 88 SER A CA 1
ATOM 631 C C . SER A 1 88 ? -16.847 2.532 10.490 1.00 97.50 88 SER A C 1
ATOM 633 O O . SER A 1 88 ? -17.160 2.584 9.301 1.00 97.50 88 SER A O 1
ATOM 635 N N . LEU A 1 89 ? -15.588 2.323 10.898 1.00 98.12 89 LEU A N 1
ATOM 636 C CA . LEU A 1 89 ? -14.426 2.144 10.016 1.00 98.12 89 LEU A CA 1
ATOM 637 C C . LEU A 1 89 ? -13.939 0.688 9.890 1.00 98.12 89 LEU A C 1
ATOM 639 O O . LEU A 1 89 ? -12.816 0.464 9.445 1.00 98.12 89 LEU A O 1
ATOM 643 N N . ALA A 1 90 ? -14.747 -0.308 10.269 1.00 98.38 90 ALA A N 1
ATOM 644 C CA . ALA A 1 90 ? -14.335 -1.717 10.224 1.00 98.38 90 ALA A CA 1
ATOM 645 C C . ALA A 1 90 ? -13.922 -2.190 8.810 1.00 98.38 90 ALA A C 1
ATOM 647 O O . ALA A 1 90 ? -12.845 -2.747 8.639 1.00 98.38 90 ALA A O 1
ATOM 648 N N . GLU A 1 91 ? -14.719 -1.900 7.776 1.00 98.56 91 GLU A N 1
ATOM 649 C CA . GLU A 1 91 ? -14.360 -2.264 6.390 1.00 98.56 91 GLU A CA 1
ATOM 650 C C . GLU A 1 91 ? -13.138 -1.470 5.887 1.00 98.56 91 GLU A C 1
ATOM 652 O O . GLU A 1 91 ? -12.307 -1.993 5.142 1.00 98.56 91 GLU A O 1
ATOM 657 N N . CYS A 1 92 ? -12.994 -0.218 6.336 1.00 98.75 92 CYS A N 1
ATOM 658 C CA . CYS A 1 92 ? -11.853 0.632 6.007 1.00 98.75 92 CYS A CA 1
ATOM 659 C C . CYS A 1 92 ? -10.544 0.027 6.529 1.00 98.75 92 CYS A C 1
ATOM 661 O O . CYS A 1 92 ? -9.611 -0.151 5.751 1.00 98.75 92 CYS A O 1
ATOM 663 N N . VAL A 1 93 ? -10.473 -0.354 7.811 1.00 98.69 93 VAL A N 1
ATOM 664 C CA . VAL A 1 93 ? -9.230 -0.901 8.378 1.00 98.69 93 VAL A CA 1
ATOM 665 C C . VAL A 1 93 ? -8.823 -2.225 7.720 1.00 98.69 93 VAL A C 1
ATOM 667 O O . VAL A 1 93 ? -7.634 -2.439 7.487 1.00 98.69 93 VAL A O 1
ATOM 670 N N . ASP A 1 94 ? -9.786 -3.071 7.337 1.00 98.62 94 ASP A N 1
ATOM 671 C CA . ASP A 1 94 ? -9.513 -4.325 6.622 1.00 98.62 94 ASP A CA 1
ATOM 672 C C . ASP A 1 94 ? -8.841 -4.053 5.266 1.00 98.62 94 ASP A C 1
ATOM 674 O O . ASP A 1 94 ? -7.798 -4.629 4.944 1.00 98.62 94 ASP A O 1
ATOM 678 N N . ARG A 1 95 ? -9.390 -3.109 4.489 1.00 98.81 95 ARG A N 1
ATOM 679 C CA . ARG A 1 95 ? -8.835 -2.705 3.185 1.00 98.81 95 ARG A CA 1
ATOM 680 C C . ARG A 1 95 ? -7.470 -2.026 3.303 1.00 98.81 95 ARG A C 1
ATOM 682 O O . ARG A 1 95 ? -6.604 -2.228 2.446 1.00 98.81 95 ARG A O 1
ATOM 689 N N . VAL A 1 96 ? -7.264 -1.231 4.350 1.00 98.81 96 VAL A N 1
ATOM 690 C CA . VAL A 1 96 ? -5.998 -0.525 4.570 1.00 98.81 96 VAL A CA 1
ATOM 691 C C . VAL A 1 96 ? -4.890 -1.501 4.982 1.00 98.81 96 VAL A C 1
ATOM 693 O O . VAL A 1 96 ? -3.780 -1.374 4.472 1.00 98.81 96 VAL A O 1
ATOM 696 N N . HIS A 1 97 ? -5.170 -2.529 5.795 1.00 98.88 97 HIS A N 1
ATOM 697 C CA . HIS A 1 97 ? -4.193 -3.589 6.094 1.00 98.88 97 HIS A CA 1
ATOM 698 C C . HIS A 1 97 ? -3.773 -4.376 4.842 1.00 98.88 97 HIS A C 1
ATOM 700 O O . HIS A 1 97 ? -2.581 -4.615 4.632 1.00 98.88 97 HIS A O 1
ATOM 706 N N . GLU A 1 98 ? -4.732 -4.760 3.987 1.00 98.81 98 GLU A N 1
ATOM 707 C CA . GLU A 1 98 ? -4.440 -5.422 2.704 1.00 98.81 98 GLU A CA 1
ATOM 708 C C . GLU A 1 98 ? -3.515 -4.547 1.834 1.00 98.81 98 GLU A C 1
ATOM 710 O O . GLU A 1 98 ? -2.561 -5.040 1.223 1.00 98.81 98 GLU A O 1
ATOM 715 N N . THR A 1 99 ? -3.772 -3.237 1.812 1.00 98.81 99 THR A N 1
ATOM 716 C CA . THR A 1 99 ? -3.004 -2.259 1.030 1.00 98.81 99 THR A CA 1
ATOM 717 C C . THR A 1 99 ? -1.611 -2.026 1.587 1.00 98.81 99 THR A C 1
ATOM 719 O O . THR A 1 99 ? -0.653 -2.039 0.817 1.00 98.81 99 THR A O 1
ATOM 722 N N . GLU A 1 100 ? -1.462 -1.877 2.904 1.00 98.88 100 GLU A N 1
ATOM 723 C CA . GLU A 1 100 ? -0.157 -1.728 3.551 1.00 98.88 100 GLU A CA 1
ATOM 724 C C . GLU A 1 100 ? 0.765 -2.906 3.205 1.00 98.88 100 GLU A C 1
ATOM 726 O O . GLU A 1 100 ? 1.906 -2.713 2.769 1.00 98.88 100 GLU A O 1
ATOM 731 N N . ALA A 1 101 ? 0.251 -4.133 3.332 1.00 98.88 101 ALA A N 1
ATOM 732 C CA . ALA A 1 101 ? 1.002 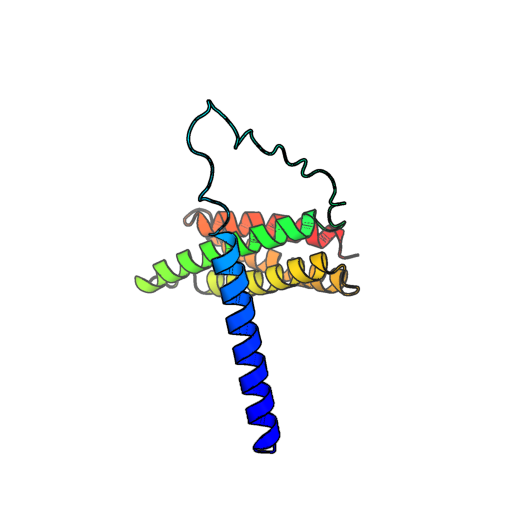-5.339 3.008 1.00 98.88 101 ALA A CA 1
ATOM 733 C C . ALA A 1 101 ? 1.397 -5.375 1.524 1.00 98.88 101 ALA A C 1
ATOM 735 O O . ALA A 1 101 ? 2.559 -5.611 1.183 1.00 98.88 101 ALA A O 1
ATOM 736 N N . MET A 1 102 ? 0.448 -5.099 0.628 1.00 98.81 102 MET A N 1
ATOM 737 C CA . MET A 1 102 ? 0.679 -5.188 -0.811 1.00 98.81 102 MET A CA 1
ATOM 738 C C . MET A 1 102 ? 1.620 -4.091 -1.335 1.00 98.81 102 MET A C 1
ATOM 740 O O . MET A 1 102 ? 2.503 -4.380 -2.143 1.00 98.81 102 MET A O 1
ATOM 744 N N . CYS A 1 103 ? 1.496 -2.853 -0.851 1.00 98.88 103 CYS A N 1
ATOM 745 C CA . CYS A 1 103 ? 2.409 -1.758 -1.191 1.00 98.88 103 CYS A CA 1
ATOM 746 C C . CYS A 1 103 ? 3.829 -2.011 -0.658 1.00 98.88 103 CYS A C 1
ATOM 748 O O . CYS A 1 103 ? 4.807 -1.682 -1.332 1.00 98.88 103 CYS A O 1
ATOM 750 N N . THR A 1 104 ? 3.968 -2.664 0.501 1.00 98.94 104 THR A N 1
ATOM 751 C CA . THR A 1 104 ? 5.279 -3.091 1.019 1.00 98.94 104 THR A CA 1
ATOM 752 C C . THR A 1 104 ? 5.942 -4.113 0.093 1.00 98.94 104 THR A C 1
ATOM 754 O O . THR A 1 104 ? 7.122 -3.984 -0.232 1.00 98.94 104 THR A O 1
ATOM 757 N N . VAL A 1 105 ? 5.190 -5.111 -0.382 1.00 98.81 105 VAL A N 1
ATOM 758 C CA . VAL A 1 105 ? 5.702 -6.090 -1.356 1.00 98.81 105 VAL A CA 1
ATOM 759 C C . VAL A 1 105 ? 6.071 -5.408 -2.673 1.00 98.81 105 VAL A C 1
ATOM 761 O O . VAL A 1 105 ? 7.147 -5.661 -3.212 1.00 98.81 105 VAL A O 1
ATOM 764 N N . LEU A 1 106 ? 5.220 -4.515 -3.183 1.00 98.81 106 LEU A N 1
ATOM 765 C CA . LEU A 1 106 ? 5.482 -3.785 -4.423 1.00 98.81 106 LEU A CA 1
ATOM 766 C C . LEU A 1 106 ? 6.799 -2.998 -4.361 1.00 98.81 106 LEU A C 1
ATOM 768 O O . LEU A 1 106 ? 7.607 -3.094 -5.286 1.00 98.81 106 LEU A O 1
ATOM 772 N N . SER A 1 107 ? 7.035 -2.252 -3.276 1.00 98.75 107 SER A N 1
ATOM 773 C CA . SER A 1 107 ? 8.243 -1.431 -3.124 1.00 98.75 107 SER A CA 1
ATOM 774 C C . SER A 1 107 ? 9.514 -2.284 -3.085 1.00 98.75 107 SER A C 1
ATOM 776 O O . SER A 1 107 ? 10.511 -1.944 -3.728 1.00 98.75 107 SER A O 1
ATOM 778 N N . GLN A 1 108 ? 9.472 -3.436 -2.413 1.00 98.75 108 GLN A N 1
ATOM 779 C CA . GLN A 1 108 ? 10.581 -4.392 -2.374 1.00 98.75 108 GLN A CA 1
ATOM 780 C C . GLN A 1 108 ? 10.836 -5.020 -3.750 1.00 98.75 108 GLN A C 1
ATOM 782 O O . GLN A 1 108 ? 11.966 -5.005 -4.236 1.00 98.75 108 GLN A O 1
ATOM 787 N N . MET A 1 109 ? 9.790 -5.503 -4.426 1.00 98.56 109 MET A N 1
ATOM 788 C CA . MET A 1 109 ? 9.909 -6.145 -5.741 1.00 98.56 109 MET A CA 1
ATOM 789 C C . MET A 1 109 ? 10.422 -5.172 -6.811 1.00 98.56 109 MET A C 1
ATOM 7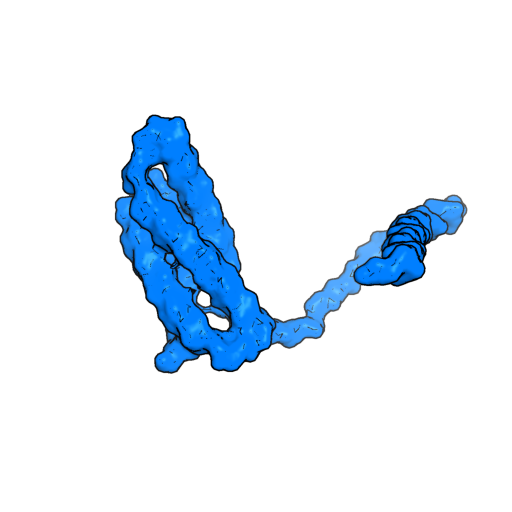91 O O . MET A 1 109 ? 11.243 -5.551 -7.651 1.00 98.56 109 MET A O 1
ATOM 795 N N . ALA A 1 110 ? 10.002 -3.906 -6.745 1.00 98.12 110 ALA A N 1
ATOM 796 C CA . ALA A 1 110 ? 10.526 -2.833 -7.584 1.00 98.12 110 ALA A CA 1
ATOM 797 C C . ALA A 1 110 ? 11.999 -2.527 -7.266 1.00 98.12 110 ALA A C 1
ATOM 799 O O . ALA A 1 110 ? 12.822 -2.397 -8.175 1.00 98.12 110 ALA A O 1
ATOM 800 N N . SER A 1 111 ? 12.360 -2.487 -5.979 1.00 97.94 111 SER A N 1
ATOM 801 C CA . SER A 1 111 ? 13.741 -2.258 -5.533 1.00 97.94 111 SER A CA 1
ATOM 802 C C . SER A 1 111 ? 14.705 -3.343 -6.018 1.00 97.94 111 SER A C 1
ATOM 804 O O . SER A 1 111 ? 15.854 -3.047 -6.341 1.00 97.94 111 SER A O 1
ATOM 806 N N . TYR A 1 112 ? 14.233 -4.587 -6.124 1.00 96.62 112 TYR A N 1
ATOM 807 C CA . TYR A 1 112 ? 15.022 -5.728 -6.595 1.00 96.62 112 TYR A CA 1
ATOM 808 C C . TYR A 1 112 ? 15.017 -5.904 -8.117 1.00 96.62 112 TYR A C 1
ATOM 810 O O . TYR A 1 112 ? 15.662 -6.825 -8.608 1.00 96.62 112 TYR A O 1
ATOM 818 N N . ASN A 1 113 ? 14.323 -5.039 -8.869 1.00 95.69 113 ASN A N 1
ATOM 819 C CA . ASN A 1 113 ? 14.099 -5.207 -10.310 1.00 95.69 113 ASN A CA 1
ATOM 820 C C . ASN A 1 113 ? 13.540 -6.601 -10.654 1.00 95.69 113 ASN A C 1
ATOM 822 O O . ASN A 1 113 ? 14.016 -7.246 -11.584 1.00 95.69 113 ASN A O 1
ATOM 826 N N . SER A 1 114 ? 12.572 -7.085 -9.871 1.00 97.56 114 SER A N 1
ATOM 827 C CA . SER A 1 114 ? 12.038 -8.439 -10.023 1.00 97.56 114 SER A CA 1
ATOM 828 C C . SER A 1 114 ? 11.411 -8.675 -11.402 1.00 97.56 114 SER A C 1
ATOM 830 O O . SER A 1 114 ? 10.633 -7.847 -11.878 1.00 97.56 114 SER A O 1
ATOM 832 N N . ASP A 1 115 ? 11.641 -9.858 -11.977 1.00 97.38 115 ASP A N 1
ATOM 833 C CA . ASP A 1 115 ? 10.960 -10.316 -13.198 1.00 97.38 115 ASP A CA 1
ATOM 834 C C . ASP A 1 115 ? 9.432 -10.437 -13.021 1.00 97.38 115 ASP A C 1
ATOM 836 O O . ASP A 1 115 ? 8.687 -10.393 -13.995 1.00 97.38 115 ASP A O 1
ATOM 840 N N . TYR A 1 116 ? 8.946 -10.527 -11.776 1.00 97.88 116 TYR A N 1
ATOM 841 C CA . TYR A 1 116 ? 7.518 -10.611 -11.439 1.00 97.88 116 TYR A CA 1
ATOM 842 C C . TYR A 1 116 ? 6.879 -9.246 -11.139 1.00 97.88 116 TYR A C 1
ATOM 844 O O . TYR A 1 116 ? 5.730 -9.178 -10.697 1.00 97.88 116 TYR A O 1
ATOM 852 N N . LEU A 1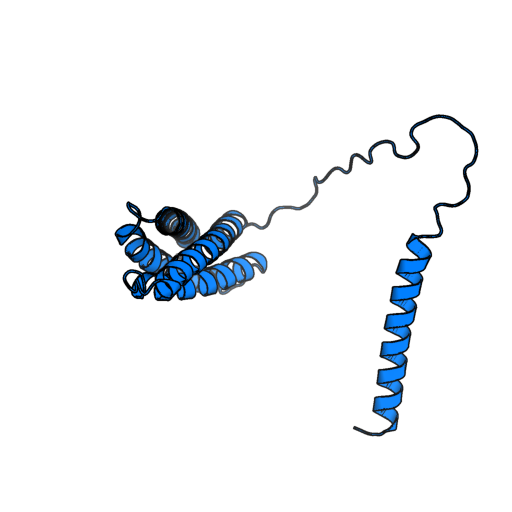 117 ? 7.606 -8.139 -11.335 1.00 97.88 117 LEU A N 1
ATOM 853 C CA . LEU A 1 117 ? 7.143 -6.806 -10.941 1.00 97.88 117 LEU A CA 1
ATOM 854 C C . LEU A 1 117 ? 5.823 -6.406 -11.618 1.00 97.88 117 LEU A C 1
ATOM 856 O O . LEU A 1 117 ? 4.986 -5.782 -10.971 1.00 97.88 117 LEU A O 1
ATOM 860 N N . ALA A 1 118 ? 5.611 -6.774 -12.884 1.00 97.94 118 ALA A N 1
ATOM 861 C CA . ALA A 1 118 ? 4.377 -6.448 -13.601 1.00 97.94 118 ALA A CA 1
ATOM 862 C C . ALA A 1 118 ? 3.142 -7.119 -12.967 1.00 97.94 118 ALA A C 1
ATOM 864 O O . ALA A 1 118 ? 2.125 -6.457 -12.751 1.00 97.94 118 ALA A O 1
ATOM 865 N N . ASP A 1 119 ? 3.251 -8.396 -12.592 1.00 98.31 119 ASP A N 1
ATOM 866 C CA . ASP A 1 119 ? 2.168 -9.144 -11.942 1.00 98.31 119 ASP A CA 1
ATOM 867 C C . ASP A 1 119 ? 1.873 -8.600 -10.540 1.00 98.31 119 ASP A C 1
ATOM 869 O O . ASP A 1 119 ? 0.713 -8.388 -10.168 1.00 98.31 119 ASP A O 1
ATOM 873 N N . VAL A 1 120 ? 2.929 -8.301 -9.775 1.00 98.56 120 VAL A N 1
ATOM 874 C CA . VAL A 1 120 ? 2.814 -7.681 -8.448 1.00 98.56 120 VAL A CA 1
ATOM 875 C C . VAL A 1 120 ? 2.171 -6.298 -8.552 1.00 98.56 120 VAL A C 1
ATOM 877 O O . VAL A 1 120 ? 1.258 -5.991 -7.787 1.00 98.56 120 VAL A O 1
ATOM 880 N N . ALA A 1 121 ? 2.573 -5.475 -9.523 1.00 98.56 121 ALA A N 1
ATOM 881 C CA . ALA A 1 121 ? 1.978 -4.163 -9.762 1.00 98.56 121 ALA A CA 1
ATOM 882 C C . ALA A 1 121 ? 0.500 -4.270 -10.170 1.00 98.56 121 ALA A C 1
ATOM 884 O O . ALA A 1 121 ? -0.331 -3.495 -9.692 1.00 98.56 121 ALA A O 1
ATOM 885 N N . ALA A 1 122 ? 0.131 -5.252 -10.996 1.00 98.50 122 ALA A N 1
ATOM 886 C CA . ALA A 1 122 ? -1.260 -5.485 -11.377 1.00 98.50 122 ALA A CA 1
ATOM 887 C C . ALA A 1 122 ? -2.138 -5.881 -10.175 1.00 98.50 122 ALA A C 1
ATOM 889 O O . ALA A 1 122 ? -3.273 -5.406 -10.058 1.00 98.50 122 ALA A O 1
ATOM 890 N N . ALA A 1 123 ? -1.624 -6.722 -9.272 1.00 98.56 123 ALA A N 1
ATOM 891 C CA . ALA A 1 123 ? -2.300 -7.078 -8.025 1.00 98.56 123 ALA A CA 1
ATOM 892 C C . ALA A 1 123 ? -2.394 -5.878 -7.070 1.00 98.56 123 ALA A C 1
ATOM 894 O O . ALA A 1 123 ? -3.489 -5.548 -6.610 1.00 98.56 123 ALA A O 1
ATOM 895 N N . CYS A 1 124 ? -1.281 -5.173 -6.849 1.00 98.75 124 CYS A N 1
ATOM 896 C CA . CYS A 1 124 ? -1.224 -3.988 -5.996 1.00 98.75 124 CYS A CA 1
ATOM 897 C C . CYS A 1 124 ? -2.195 -2.906 -6.456 1.00 98.75 124 CYS A C 1
ATOM 899 O O . CYS A 1 124 ? -2.987 -2.417 -5.657 1.00 98.75 124 CYS A O 1
ATOM 901 N N . ARG A 1 125 ? -2.269 -2.637 -7.762 1.00 98.75 125 ARG A N 1
ATOM 902 C CA . ARG A 1 125 ? -3.247 -1.702 -8.323 1.00 98.75 125 ARG A CA 1
ATOM 903 C C . ARG A 1 125 ? -4.687 -2.045 -7.935 1.00 98.75 125 ARG A C 1
ATOM 905 O O . ARG A 1 125 ? -5.459 -1.140 -7.632 1.00 98.75 125 ARG A O 1
ATOM 912 N N . LYS A 1 126 ? -5.078 -3.324 -7.975 1.00 98.69 126 LYS A N 1
ATOM 913 C CA . LYS A 1 126 ? -6.443 -3.749 -7.605 1.00 98.69 126 LYS A CA 1
ATOM 914 C C . LYS A 1 126 ? -6.718 -3.494 -6.124 1.00 98.69 126 LYS A C 1
ATOM 916 O O . LYS A 1 126 ? -7.787 -2.986 -5.799 1.00 98.69 126 LYS A O 1
ATOM 921 N N . VAL A 1 127 ? -5.751 -3.811 -5.265 1.00 98.88 127 VAL A N 1
ATOM 922 C CA . VAL A 1 127 ? -5.837 -3.596 -3.814 1.00 98.88 127 VAL A CA 1
ATOM 923 C C . VAL A 1 127 ? -5.917 -2.098 -3.493 1.00 98.88 127 VAL A C 1
ATOM 925 O O . VAL A 1 127 ? -6.868 -1.674 -2.841 1.00 98.88 127 VAL A O 1
ATOM 928 N N . CYS A 1 128 ? -5.026 -1.276 -4.060 1.00 98.88 128 CYS A N 1
ATOM 929 C CA . CYS A 1 128 ? -5.042 0.178 -3.883 1.00 98.88 128 CYS A CA 1
ATOM 930 C C . CYS A 1 128 ? -6.371 0.807 -4.322 1.00 98.88 128 CYS A C 1
ATOM 932 O O . CYS A 1 128 ? -6.905 1.649 -3.613 1.00 98.88 128 CYS A O 1
ATOM 934 N N . LEU A 1 129 ? -6.951 0.390 -5.455 1.00 98.88 129 LEU A N 1
ATOM 935 C CA . LEU A 1 129 ? -8.245 0.923 -5.908 1.00 98.88 129 LEU A CA 1
ATOM 936 C C . LEU A 1 129 ? -9.413 0.509 -4.999 1.00 98.88 129 LEU A C 1
ATOM 938 O O . LEU A 1 129 ? -10.369 1.270 -4.843 1.00 98.88 129 LEU A O 1
ATOM 942 N N . ALA A 1 130 ? -9.357 -0.687 -4.406 1.00 98.88 130 ALA A N 1
ATOM 943 C CA . ALA A 1 130 ? -10.350 -1.119 -3.426 1.00 98.88 130 ALA A CA 1
ATOM 944 C C . ALA A 1 130 ? -10.248 -0.294 -2.134 1.00 98.88 130 ALA A C 1
ATOM 946 O O . ALA A 1 130 ? -11.270 0.164 -1.625 1.00 98.88 130 ALA A O 1
ATOM 947 N N . CYS A 1 131 ? -9.027 -0.049 -1.653 1.00 98.94 131 CYS A N 1
ATOM 948 C CA . CYS A 1 131 ? -8.779 0.78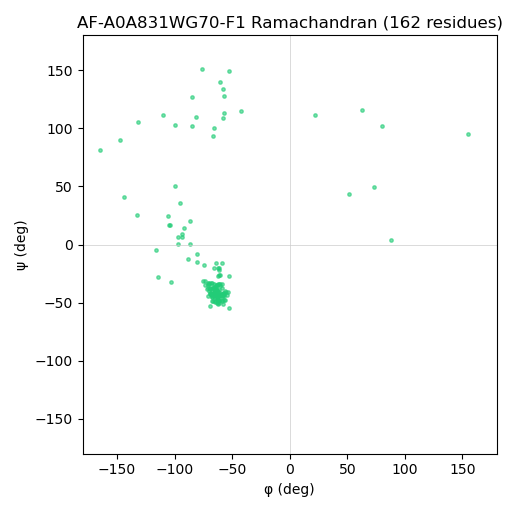2 -0.480 1.00 98.94 131 CYS A CA 1
ATOM 949 C C . CYS A 1 131 ? -9.113 2.252 -0.717 1.00 98.94 131 CYS A C 1
ATOM 951 O O . CYS A 1 131 ? -9.798 2.847 0.107 1.00 98.94 131 CYS A O 1
ATOM 953 N N . GLU A 1 132 ? -8.741 2.823 -1.868 1.00 98.88 132 GLU A N 1
ATOM 954 C CA . GLU A 1 132 ? -9.147 4.177 -2.253 1.00 98.88 132 GLU A CA 1
ATOM 955 C C . GLU A 1 132 ? -10.668 4.310 -2.163 1.00 98.88 132 GLU A C 1
ATOM 957 O O . GLU A 1 132 ? -11.169 5.179 -1.453 1.00 98.88 132 GLU A O 1
ATOM 962 N N . LYS A 1 133 ? -11.413 3.422 -2.833 1.00 98.88 133 LYS A N 1
ATOM 963 C CA . LYS A 1 133 ? -12.880 3.458 -2.833 1.00 98.88 133 LYS A CA 1
ATOM 964 C C . LYS A 1 133 ? -13.457 3.424 -1.416 1.00 98.88 133 LYS A C 1
ATOM 966 O O . LYS A 1 133 ? -14.429 4.132 -1.155 1.00 98.88 133 LYS A O 1
ATOM 971 N N . GLU A 1 134 ? -12.887 2.608 -0.534 1.00 98.81 134 GLU A N 1
ATOM 972 C CA . GLU A 1 134 ? -13.340 2.501 0.851 1.00 98.81 134 GLU A CA 1
ATOM 973 C C . GLU A 1 134 ? -13.021 3.766 1.651 1.00 98.81 134 GLU A C 1
ATOM 975 O O . GLU A 1 134 ? -13.920 4.406 2.192 1.00 98.81 134 GLU A O 1
ATOM 980 N N . CYS A 1 135 ? -11.763 4.206 1.642 1.00 98.81 135 CYS A N 1
ATOM 981 C CA . CYS A 1 135 ? -11.320 5.396 2.357 1.00 98.81 135 CYS A CA 1
ATOM 982 C C . CYS A 1 135 ? -12.059 6.671 1.910 1.00 98.81 135 CYS A C 1
ATOM 984 O O . CYS A 1 135 ? -12.362 7.529 2.743 1.00 98.81 135 CYS A O 1
ATOM 986 N N . ARG A 1 136 ? -12.424 6.790 0.623 1.00 98.69 136 ARG A N 1
ATOM 987 C CA . ARG A 1 136 ? -13.219 7.919 0.101 1.00 98.69 136 ARG A CA 1
ATOM 988 C C . ARG A 1 136 ? -14.598 8.039 0.744 1.00 98.69 136 ARG A C 1
ATOM 990 O O . ARG A 1 136 ? -15.105 9.151 0.854 1.00 98.69 136 ARG A O 1
ATOM 997 N N . LYS A 1 137 ? -15.196 6.954 1.252 1.00 98.69 137 LYS A N 1
ATOM 998 C CA . LYS A 1 137 ? -16.463 7.037 2.007 1.00 98.69 137 LYS A CA 1
ATOM 999 C C . LYS A 1 137 ? -16.327 7.874 3.289 1.00 98.69 137 LYS A C 1
ATOM 1001 O O . LYS A 1 137 ? -17.323 8.366 3.818 1.00 98.69 137 LYS A O 1
ATOM 1006 N N . HIS A 1 138 ? -15.099 8.046 3.778 1.00 98.31 138 HIS A N 1
ATOM 1007 C CA . HIS A 1 138 ? -14.778 8.615 5.084 1.00 98.31 138 HIS A CA 1
ATOM 1008 C C . HIS A 1 138 ? -13.994 9.937 5.010 1.00 98.31 138 HIS A C 1
ATOM 1010 O O . HIS A 1 138 ? -13.773 10.581 6.038 1.00 98.31 138 HIS A O 1
ATOM 1016 N N . GLU A 1 139 ? -13.613 10.379 3.809 1.00 98.00 139 GLU A N 1
ATOM 1017 C CA . GLU A 1 139 ? -12.672 11.490 3.590 1.00 98.00 139 GLU A CA 1
ATOM 1018 C C . GLU A 1 139 ? -13.135 12.844 4.149 1.00 98.00 139 GLU A C 1
ATOM 1020 O O . GLU A 1 139 ? -12.314 13.683 4.501 1.00 98.00 139 GLU A O 1
ATOM 1025 N N . ASN A 1 140 ? -14.449 13.051 4.277 1.00 97.69 140 ASN A N 1
ATOM 1026 C CA . ASN A 1 140 ? -15.018 14.301 4.794 1.00 97.69 140 ASN A CA 1
ATOM 1027 C C . ASN A 1 140 ? -15.003 14.392 6.327 1.00 97.69 140 ASN A C 1
ATOM 1029 O O . ASN A 1 140 ? -15.246 15.461 6.880 1.00 97.69 140 ASN A O 1
ATOM 1033 N N . LYS A 1 141 ? -14.781 13.268 7.018 1.00 97.38 141 LYS A N 1
ATOM 1034 C CA . LYS A 1 141 ? -14.778 13.191 8.489 1.00 97.38 141 LYS A CA 1
ATOM 1035 C C . LYS A 1 141 ? -13.406 12.853 9.055 1.00 97.38 141 LYS A C 1
ATOM 1037 O O . LYS A 1 141 ? -13.110 13.215 10.191 1.00 97.38 141 LYS A O 1
ATOM 1042 N N . HIS A 1 142 ? -12.590 12.139 8.286 1.00 97.75 142 HIS A N 1
ATOM 1043 C CA . HIS A 1 142 ? -11.327 11.583 8.745 1.00 97.75 142 HIS A CA 1
ATOM 1044 C C . HIS A 1 142 ? -10.218 11.908 7.742 1.00 97.75 142 HIS A C 1
ATOM 1046 O O . HIS A 1 142 ? -10.113 11.290 6.682 1.00 97.75 142 HIS A O 1
ATOM 1052 N N . GLU A 1 143 ? -9.360 12.864 8.105 1.00 98.50 143 GLU A N 1
ATOM 1053 C CA . GLU A 1 143 ? -8.235 13.303 7.265 1.00 98.50 143 GLU A CA 1
ATOM 1054 C C . GLU A 1 143 ? -7.259 12.152 6.969 1.00 98.50 143 GLU A C 1
ATOM 1056 O O . GLU A 1 143 ? -6.730 12.052 5.864 1.00 98.50 143 GLU A O 1
ATOM 1061 N N . ALA A 1 144 ? -7.075 11.226 7.918 1.00 98.50 144 ALA A N 1
ATOM 1062 C CA . ALA A 1 144 ? -6.247 10.037 7.719 1.00 98.50 144 ALA A CA 1
ATOM 1063 C C . ALA A 1 144 ? -6.780 9.138 6.586 1.00 98.50 144 ALA A C 1
ATOM 1065 O O . ALA A 1 144 ? -5.997 8.653 5.767 1.00 98.50 144 ALA A O 1
ATOM 1066 N N . CYS A 1 145 ? -8.106 8.978 6.479 1.00 98.75 145 CYS A N 1
ATOM 1067 C CA . CYS A 1 145 ? -8.729 8.241 5.380 1.00 98.75 145 CYS A CA 1
ATOM 1068 C C . CYS A 1 145 ? -8.541 8.973 4.047 1.00 98.75 145 CYS A C 1
ATOM 1070 O O . CYS A 1 145 ? -8.185 8.346 3.054 1.00 98.75 145 CYS A O 1
ATOM 1072 N N . LYS A 1 146 ? -8.712 10.300 4.015 1.00 98.81 146 LYS A N 1
ATOM 1073 C CA . LYS A 1 146 ? -8.476 11.095 2.801 1.00 98.81 146 LYS A CA 1
ATOM 1074 C C . LYS A 1 146 ? -7.038 10.949 2.297 1.00 98.81 146 LYS A C 1
ATOM 1076 O O . LYS A 1 146 ? -6.827 10.628 1.131 1.00 98.81 146 LYS A O 1
ATOM 1081 N N . ALA A 1 147 ? -6.061 11.105 3.189 1.00 98.88 147 ALA A N 1
ATOM 1082 C CA . ALA A 1 147 ? -4.647 10.992 2.849 1.00 98.88 147 ALA A CA 1
ATOM 1083 C C . ALA A 1 147 ? -4.261 9.577 2.379 1.00 98.88 147 ALA A C 1
ATOM 1085 O O . ALA A 1 147 ? -3.443 9.438 1.472 1.00 98.88 147 ALA A O 1
ATOM 1086 N N . CYS A 1 148 ? -4.848 8.530 2.968 1.00 98.88 148 CYS A N 1
ATOM 1087 C CA . CYS A 1 148 ? -4.667 7.155 2.498 1.00 98.88 148 CYS A CA 1
ATOM 1088 C C . CYS A 1 148 ? -5.313 6.933 1.121 1.00 98.88 148 CYS A C 1
ATOM 1090 O O . CYS A 1 148 ? -4.702 6.317 0.251 1.00 98.88 148 CYS A O 1
ATOM 1092 N N . ALA A 1 149 ? -6.500 7.492 0.871 1.00 98.94 149 ALA A N 1
ATOM 1093 C CA . ALA A 1 149 ? -7.145 7.412 -0.437 1.00 98.94 149 ALA A CA 1
ATOM 1094 C C . ALA A 1 149 ? -6.338 8.124 -1.539 1.00 98.94 149 ALA A C 1
ATOM 1096 O O . ALA A 1 149 ? -6.232 7.612 -2.655 1.00 98.94 149 ALA A O 1
ATOM 1097 N N . ASP A 1 150 ? -5.764 9.293 -1.235 1.00 98.94 150 ASP A N 1
ATOM 1098 C CA . ASP A 1 150 ? -4.909 10.046 -2.159 1.00 98.94 150 ASP A CA 1
ATOM 1099 C C . ASP A 1 150 ? -3.648 9.245 -2.526 1.00 98.94 150 ASP A C 1
ATOM 1101 O O . ASP A 1 150 ? -3.366 9.058 -3.711 1.00 98.94 150 ASP A O 1
ATOM 1105 N N . SER A 1 151 ? -2.950 8.668 -1.542 1.00 98.94 151 SER A N 1
ATOM 1106 C CA . SER A 1 151 ? -1.750 7.864 -1.813 1.00 98.94 151 SER A CA 1
ATOM 1107 C C . SER A 1 151 ? -2.060 6.526 -2.497 1.00 98.94 151 SER A C 1
ATOM 1109 O O . SER A 1 151 ? -1.294 6.078 -3.350 1.00 98.94 151 SER A O 1
ATOM 1111 N N . CYS A 1 152 ? -3.209 5.901 -2.207 1.00 98.94 152 CYS A N 1
ATOM 1112 C CA . CYS 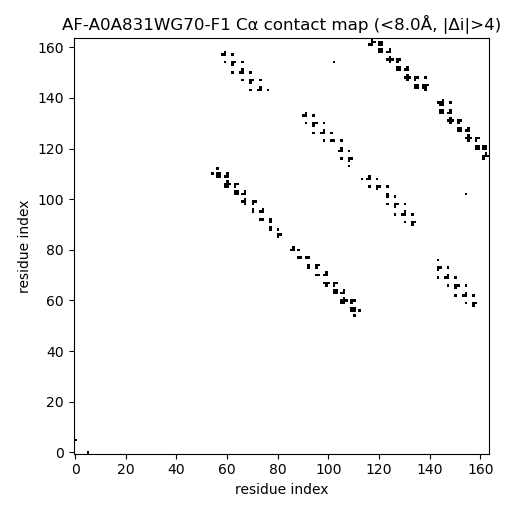A 1 152 ? -3.687 4.723 -2.940 1.00 98.94 152 CYS A CA 1
ATOM 1113 C C . CYS A 1 152 ? -3.872 5.028 -4.432 1.00 98.94 152 CYS A C 1
ATOM 1115 O O . CYS A 1 152 ? -3.438 4.248 -5.284 1.00 98.94 152 CYS A O 1
ATOM 1117 N N . LYS A 1 153 ? -4.486 6.172 -4.755 1.00 98.88 153 LYS A N 1
ATOM 1118 C CA . LYS A 1 153 ? -4.696 6.623 -6.136 1.00 98.88 153 LYS A CA 1
ATOM 1119 C C . LYS A 1 153 ? -3.371 6.833 -6.868 1.00 98.88 153 LYS A C 1
ATOM 1121 O O . LYS A 1 153 ? -3.228 6.410 -8.017 1.00 98.88 153 LYS A O 1
ATOM 1126 N N . GLU A 1 154 ? -2.406 7.470 -6.210 1.00 98.88 154 GLU A N 1
ATOM 1127 C CA . GLU A 1 154 ? -1.067 7.713 -6.756 1.00 98.88 154 GLU A CA 1
ATOM 1128 C C . GLU A 1 154 ? -0.303 6.402 -6.983 1.00 98.88 154 GLU A C 1
ATOM 1130 O O . GLU A 1 154 ? 0.167 6.142 -8.093 1.00 98.88 154 GLU A O 1
ATOM 1135 N N . CYS A 1 155 ? -0.275 5.513 -5.986 1.00 98.88 155 CYS A N 1
ATOM 1136 C CA . CYS A 1 155 ? 0.345 4.194 -6.107 1.00 98.88 155 CYS A CA 1
ATOM 1137 C C . CYS A 1 155 ? -0.294 3.367 -7.238 1.00 98.88 155 CYS A C 1
ATOM 1139 O O . CYS A 1 155 ? 0.407 2.789 -8.073 1.00 98.88 155 CYS A O 1
ATOM 1141 N N . ALA A 1 156 ? -1.627 3.369 -7.348 1.00 98.81 156 ALA A N 1
ATOM 1142 C CA . ALA A 1 156 ? -2.345 2.691 -8.426 1.00 98.81 156 ALA A CA 1
ATOM 1143 C C . ALA A 1 156 ? -2.007 3.256 -9.820 1.00 98.81 156 ALA A C 1
ATOM 1145 O O . ALA A 1 156 ? -1.988 2.502 -10.803 1.00 98.81 156 ALA A O 1
ATOM 1146 N N . ALA A 1 157 ? -1.742 4.563 -9.922 1.00 98.69 157 ALA A N 1
ATOM 1147 C CA . ALA A 1 157 ? -1.324 5.209 -11.161 1.00 98.69 157 ALA A CA 1
ATOM 1148 C C . ALA A 1 157 ? 0.092 4.782 -11.576 1.00 98.69 157 ALA A C 1
ATOM 1150 O O . ALA A 1 157 ? 0.296 4.465 -12.749 1.00 98.69 157 ALA A O 1
ATOM 1151 N N . GLU A 1 158 ? 1.039 4.695 -10.638 1.00 98.56 158 GLU A N 1
ATOM 1152 C CA . GLU A 1 158 ? 2.385 4.171 -10.914 1.00 98.56 158 GLU A CA 1
ATOM 1153 C C . GLU A 1 158 ? 2.357 2.680 -11.270 1.00 98.56 158 GLU A C 1
ATOM 1155 O O . GLU A 1 158 ? 2.968 2.271 -12.257 1.00 98.56 158 GLU A O 1
ATOM 1160 N N . CYS A 1 159 ? 1.560 1.872 -10.561 1.00 98.56 159 CYS A N 1
ATOM 1161 C CA . CYS A 1 159 ? 1.369 0.457 -10.889 1.00 98.56 159 CYS A CA 1
ATOM 1162 C C . CYS A 1 159 ? 0.881 0.252 -12.330 1.00 98.56 159 CYS A C 1
ATOM 1164 O O . CYS A 1 159 ? 1.328 -0.663 -13.022 1.00 98.56 159 CYS A O 1
ATOM 1166 N N . LYS A 1 160 ? -0.025 1.116 -12.809 1.00 98.00 160 LYS A N 1
ATOM 1167 C CA . LYS A 1 160 ? -0.555 1.053 -14.180 1.00 98.00 160 LYS A CA 1
ATOM 1168 C C . LYS A 1 160 ? 0.534 1.248 -15.242 1.00 98.00 160 LYS A C 1
ATOM 1170 O O . LYS A 1 160 ? 0.376 0.751 -16.347 1.00 98.00 160 LYS A O 1
ATOM 1175 N N . LYS A 1 161 ? 1.623 1.960 -14.939 1.00 97.25 161 LYS A N 1
ATOM 1176 C CA . LYS A 1 161 ? 2.734 2.158 -15.886 1.00 97.25 161 LYS A CA 1
ATOM 1177 C C . LYS A 1 161 ? 3.594 0.901 -16.056 1.00 97.25 161 LYS A C 1
ATOM 1179 O O . LYS A 1 161 ? 4.360 0.827 -17.010 1.00 97.25 161 LYS A O 1
ATOM 1184 N N . LEU A 1 162 ? 3.489 -0.051 -15.125 1.00 94.25 162 LEU A N 1
ATOM 1185 C CA . LEU A 1 162 ? 4.273 -1.289 -15.095 1.00 94.25 162 LEU A CA 1
ATOM 1186 C C . LEU A 1 162 ? 3.477 -2.503 -15.575 1.00 94.25 162 LEU A C 1
ATOM 1188 O O . LEU A 1 162 ? 4.052 -3.424 -16.147 1.00 94.25 162 LEU A O 1
ATOM 1192 N N . ALA A 1 163 ? 2.168 -2.510 -15.324 1.00 75.44 163 ALA A N 1
ATOM 1193 C CA . ALA A 1 163 ? 1.263 -3.550 -15.789 1.00 75.44 163 ALA A CA 1
ATOM 1194 C C . ALA A 1 163 ? 0.874 -3.281 -17.254 1.00 75.44 163 ALA A C 1
ATOM 1196 O O . ALA A 1 163 ? 0.162 -2.313 -17.532 1.00 75.44 163 ALA A O 1
ATOM 1197 N N . ALA A 1 164 ? 1.376 -4.117 -18.166 1.00 57.81 164 ALA A N 1
ATOM 1198 C CA . ALA A 1 164 ? 0.962 -4.151 -19.570 1.00 57.81 164 ALA A CA 1
ATOM 1199 C C . ALA A 1 164 ? -0.493 -4.625 -19.725 1.00 57.81 164 ALA A C 1
ATOM 1201 O O . ALA A 1 164 ? -0.926 -5.489 -18.926 1.00 57.81 164 ALA A O 1
#

Mean predicted aligned error: 13.28 Å

Solvent-accessible surface area (backbone atoms only — not comparable to full-atom values): 8892 Å² total; per-residue (Å²): 136,56,79,69,57,53,54,53,50,53,52,51,53,49,49,52,52,52,50,53,50,50,53,60,56,52,71,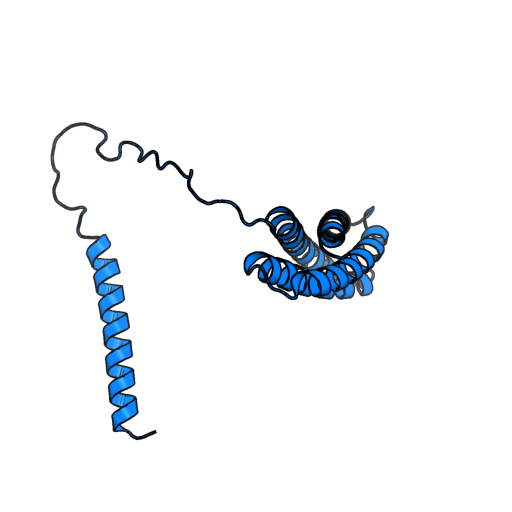64,67,79,78,82,86,85,87,86,81,82,83,69,92,76,58,80,80,82,72,83,82,85,82,70,84,70,62,96,43,46,71,45,28,54,31,15,50,51,26,28,57,29,21,55,50,27,41,54,54,40,52,56,38,43,77,75,69,48,65,89,45,55,72,41,42,56,34,32,53,57,28,29,55,37,25,52,51,42,24,51,34,41,73,67,67,41,94,59,35,36,62,46,22,48,52,35,26,54,41,19,51,53,26,20,61,45,20,56,78,39,34,93,83,33,64,45,29,33,52,26,20,53,28,19,52,51,27,27,53,44,21,54,78,55,32,128

InterPro domains:
  IPR005560 Uncharacterized cysteine-rich protein YhjQ/Copper storage protein-like [PF03860] (55-163)
  IPR005560 Uncharacterized cysteine-rich protein YhjQ/Copper storage protein-like [PTHR37310] (45-164)
  IPR006311 Twin-arginine translocation pathway, signal sequence [PS51318] (1-43)
  IPR030913 Copper storage protein 1 family [TIGR04401] (19-162)
  IPR044543 Uncharacterized cysteine-rich protein YhjQ-like [cd08026] (57-162)

Secondary structure (DSSP, 8-state):
--HHHHHHHHHHHHHHHHHHHHHHHHTTTTSS---S--S-SS-------------TTHHHHHHHHHHHHHHHHHHHHHHHHHHTT--TTHHHHHHHHHHHHHHHHHHHHHHTT-TTHHHHHHHHHHHHHHHHHHHHTTTTT-HHHHHHHHHHHHHHHHHHHH--

Sequence (164 aa):
MSKNDQSALDASLANLSLSRRKVLLGAAAVAATATAGTGSAFAAMDHDHSHHSGNKHQAVIDAALDCVKKSQTCIEHCVELFKTGDTSLAECVDRVHETEAMCTVLSQMASYNSDYLADVAAACRKVCLACEKECRKHENKHEACKACADSCKECAAECKKLAA

Foldseek 3Di:
DDPVVVVVVVVVVVVVVVVVVCVVVVVVPPPPDDPDDDDDPVPDPPDDPPDDPDQPLVQLLVLLVQLLVLLVLLLVVCVVCVVVVNNVCVVLNVLSVLLNVLSVVLNVCSVVVHPCNQVSLVVNLVSLVSNLVSLVVCVVPDVSSVSSNVSSVSSSVSSVVSHD